Protein AF-A0A4D6FSC5-F1 (afdb_monomer_lite)

Radius of gyration: 15.41 Å; chains: 1; bounding box: 37×36×43 Å

pLDDT: mean 74.14, std 17.64, range [29.94, 91.44]

Sequence (162 aa):
MDIERTHVHSQHGINFSLAIIRLAWAERSRLLHMKYCPSAKASHAVADLAIEIFDRMQATDRACVLKVFVSLPLTRTQADSLNQQRVTIAGVIGGLAAVAGKRINTFVGIGSGLAVRWATQQSLPTYHAGDVIISVEGEVSGGIGPQHSVTSQIVPSVGEPA

Secondary structure (DSSP, 8-state):
-EEEEEEEE-TTS-EEEEEEEEE-GGGTHHHHT----SSHHHHHHHHHHHHHHHHHH-SSSPPEEEEEEEEPPPPHHHHHHHHHTT--HHHHHHHHHHHHHHHS-GGG---TT---------S-----TT-EEEEEEEEE-SSSS-SEEEEEEEE-SS----

Organism: Pseudomonas paraeruginosa (strain DSM 24068 / PA7) (NCBI:txid381754)

Structure (mmCIF, N/CA/C/O backbone):
data_AF-A0A4D6FSC5-F1
#
_entry.id   AF-A0A4D6FSC5-F1
#
loop_
_atom_site.group_PDB
_atom_site.id
_atom_site.type_symbol
_atom_site.label_atom_id
_atom_site.label_alt_id
_atom_site.label_comp_id
_atom_site.label_asym_id
_atom_site.label_entity_id
_atom_site.label_seq_id
_atom_site.pdbx_PDB_ins_code
_atom_site.Cartn_x
_atom_site.Cartn_y
_atom_site.Cartn_z
_atom_site.occupancy
_atom_site.B_iso_or_equiv
_atom_site.auth_seq_id
_atom_site.auth_comp_id
_atom_site.auth_asym_id
_atom_site.auth_atom_id
_atom_site.pdbx_PDB_model_num
ATOM 1 N N . MET A 1 1 ? -18.550 1.544 7.181 1.00 79.62 1 MET A N 1
ATOM 2 C CA . MET A 1 1 ? -17.319 1.609 6.386 1.00 79.62 1 MET A CA 1
ATOM 3 C C . MET A 1 1 ? -17.512 2.710 5.385 1.00 79.62 1 MET A C 1
ATOM 5 O O . MET A 1 1 ? -18.376 2.592 4.519 1.00 79.62 1 MET A O 1
ATOM 9 N N . ASP A 1 2 ? -16.745 3.769 5.561 1.00 82.81 2 ASP A N 1
ATOM 10 C CA . ASP A 1 2 ? -16.680 4.905 4.651 1.00 82.81 2 ASP A CA 1
ATOM 11 C C . ASP A 1 2 ? -15.370 4.817 3.859 1.00 82.81 2 ASP A C 1
ATOM 13 O O . ASP A 1 2 ? -14.347 4.422 4.427 1.00 82.81 2 ASP A O 1
ATOM 17 N N . ILE A 1 3 ? -15.417 5.086 2.551 1.00 84.31 3 ILE A N 1
ATOM 18 C CA . ILE A 1 3 ? -14.255 4.961 1.662 1.00 84.31 3 ILE A CA 1
ATOM 19 C C . ILE A 1 3 ? -14.160 6.185 0.760 1.00 84.31 3 ILE A C 1
ATOM 21 O O . ILE A 1 3 ? -14.997 6.381 -0.121 1.00 84.31 3 ILE A O 1
ATOM 25 N N . GLU A 1 4 ? -13.060 6.912 0.888 1.00 83.75 4 GLU A N 1
ATOM 26 C CA . GLU A 1 4 ? -12.680 7.990 -0.017 1.00 83.75 4 GLU A CA 1
ATOM 27 C C . GLU A 1 4 ? -11.534 7.516 -0.918 1.00 83.75 4 GLU A C 1
ATOM 29 O O . GLU A 1 4 ? -10.567 6.922 -0.438 1.00 83.75 4 GLU A O 1
ATOM 34 N N . ARG A 1 5 ? -11.629 7.746 -2.234 1.00 83.50 5 ARG A N 1
ATOM 35 C CA . ARG A 1 5 ? -10.569 7.395 -3.192 1.00 83.50 5 ARG A CA 1
ATOM 36 C C . ARG A 1 5 ? -10.067 8.628 -3.923 1.00 83.50 5 ARG A C 1
ATOM 38 O O . ARG A 1 5 ? -10.859 9.356 -4.511 1.00 83.50 5 ARG A O 1
ATOM 45 N N . THR A 1 6 ? -8.750 8.782 -3.958 1.00 81.94 6 THR A N 1
ATOM 46 C CA . THR A 1 6 ? -8.064 9.891 -4.624 1.00 81.94 6 THR A CA 1
ATOM 47 C C . THR A 1 6 ? -6.830 9.377 -5.354 1.00 81.94 6 THR A C 1
ATOM 49 O O . THR A 1 6 ? -6.198 8.416 -4.926 1.00 81.94 6 THR A O 1
ATOM 52 N N . HIS A 1 7 ? -6.454 10.021 -6.456 1.00 83.69 7 HIS A N 1
ATOM 53 C CA . HIS A 1 7 ? -5.213 9.717 -7.164 1.00 83.69 7 HIS A CA 1
ATOM 54 C C . HIS A 1 7 ? -4.121 10.714 -6.789 1.00 83.69 7 HIS A C 1
ATOM 56 O O . HIS A 1 7 ? -4.328 11.929 -6.823 1.00 83.69 7 HIS A O 1
ATOM 62 N N . VAL A 1 8 ? -2.944 10.199 -6.449 1.00 78.25 8 VAL A N 1
ATOM 63 C CA . VAL A 1 8 ? -1.771 11.003 -6.107 1.00 78.25 8 VAL A CA 1
ATOM 64 C C . VAL A 1 8 ? -0.595 10.595 -6.982 1.00 78.25 8 VAL A C 1
ATOM 66 O O . VAL A 1 8 ? -0.430 9.430 -7.335 1.00 78.25 8 VAL A O 1
ATOM 69 N N . HIS A 1 9 ? 0.209 11.581 -7.358 1.00 78.19 9 HIS A N 1
ATOM 70 C CA . HIS A 1 9 ? 1.386 11.377 -8.192 1.00 78.19 9 HIS A CA 1
ATOM 71 C C . HIS A 1 9 ? 2.617 11.504 -7.306 1.00 78.19 9 HIS A C 1
ATOM 73 O O . HIS A 1 9 ? 2.728 12.460 -6.533 1.00 78.19 9 HIS A O 1
ATOM 79 N N . SER A 1 10 ? 3.534 10.545 -7.401 1.00 76.56 10 SER A N 1
ATOM 80 C CA . SER A 1 10 ? 4.829 10.665 -6.743 1.00 76.56 10 SER A CA 1
ATOM 81 C C . SER A 1 10 ? 5.727 11.639 -7.505 1.00 76.56 10 SER A C 1
ATOM 83 O O . SER A 1 10 ? 5.567 11.863 -8.706 1.00 76.56 10 SER A O 1
ATOM 85 N N . GLN A 1 11 ? 6.741 12.162 -6.818 1.00 77.62 11 GLN A N 1
ATOM 86 C CA . GLN A 1 11 ? 7.811 12.950 -7.439 1.00 77.62 11 GLN A CA 1
ATOM 87 C C . GLN A 1 11 ? 8.577 12.185 -8.538 1.00 77.62 11 GLN A C 1
ATOM 89 O O . GLN A 1 11 ? 9.201 12.801 -9.392 1.00 77.62 11 GLN A O 1
ATOM 94 N N . HIS A 1 12 ? 8.498 10.849 -8.5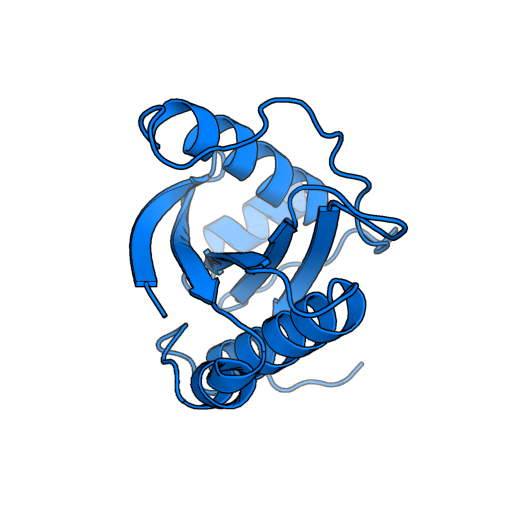39 1.00 78.31 12 HIS A N 1
ATOM 95 C CA . HIS A 1 12 ? 9.114 9.973 -9.540 1.00 78.31 12 HIS A CA 1
ATOM 96 C C . HIS A 1 12 ? 8.160 9.649 -10.706 1.00 78.31 12 HIS A C 1
ATOM 98 O O . HIS A 1 12 ? 8.403 8.719 -11.471 1.00 78.31 12 HIS A O 1
ATOM 104 N N . GLY A 1 13 ? 7.044 10.378 -10.833 1.00 82.31 13 GLY A N 1
ATOM 105 C CA . GLY A 1 13 ? 6.080 10.199 -11.920 1.00 82.31 13 GLY A CA 1
ATOM 106 C C . GLY A 1 13 ? 5.276 8.901 -11.830 1.00 82.31 13 GLY A C 1
ATOM 107 O O . GLY A 1 13 ? 4.758 8.435 -12.842 1.00 82.31 13 GLY A O 1
ATOM 108 N N . ILE A 1 14 ? 5.191 8.295 -10.641 1.00 86.44 14 ILE A N 1
ATOM 109 C CA . ILE A 1 14 ? 4.427 7.066 -10.404 1.00 86.44 14 ILE A CA 1
ATOM 110 C C . ILE A 1 14 ? 3.025 7.447 -9.936 1.00 86.44 14 ILE A C 1
ATOM 112 O O . ILE A 1 14 ? 2.862 8.254 -9.018 1.00 86.44 14 ILE A O 1
ATOM 116 N N . ASN A 1 15 ? 2.020 6.830 -10.550 1.00 87.44 15 ASN A N 1
ATOM 117 C CA . ASN A 1 15 ? 0.620 7.040 -10.207 1.00 87.44 15 ASN A CA 1
ATOM 118 C C . ASN A 1 15 ? 0.212 6.107 -9.078 1.00 87.44 15 ASN A C 1
ATOM 120 O O . ASN A 1 15 ? 0.338 4.890 -9.209 1.00 87.44 15 ASN A O 1
ATOM 124 N N . PHE A 1 16 ? -0.328 6.675 -8.009 1.00 85.31 16 PHE A N 1
ATOM 125 C CA . PHE A 1 16 ? -0.880 5.939 -6.885 1.00 85.31 16 PHE A CA 1
ATOM 126 C C . PHE A 1 16 ? -2.375 6.213 -6.750 1.00 85.31 16 PHE A C 1
ATOM 128 O O . PHE A 1 16 ? -2.844 7.343 -6.887 1.00 85.31 16 PHE A O 1
ATOM 135 N N . SER A 1 17 ? -3.123 5.162 -6.444 1.00 88.00 17 SER A N 1
ATOM 136 C CA . SER A 1 17 ? -4.464 5.256 -5.889 1.00 88.00 17 SER A CA 1
ATOM 137 C C . SER A 1 17 ? -4.350 5.254 -4.370 1.00 88.00 17 SER A C 1
ATOM 139 O O . SER A 1 17 ? -3.810 4.313 -3.792 1.00 88.00 17 SER A O 1
ATOM 141 N N . LEU A 1 18 ? -4.868 6.298 -3.735 1.00 84.12 18 LEU A N 1
ATOM 142 C CA . LEU A 1 18 ? -5.063 6.392 -2.297 1.00 84.12 18 LEU A CA 1
ATOM 143 C C . LEU A 1 18 ? -6.518 6.049 -1.978 1.00 84.12 18 LEU A C 1
ATOM 145 O O . LEU A 1 18 ? -7.425 6.699 -2.491 1.00 84.12 18 LEU A O 1
ATOM 149 N N . ALA A 1 19 ? -6.738 5.056 -1.123 1.00 86.62 19 ALA A N 1
ATOM 150 C CA . ALA A 1 19 ? -8.030 4.783 -0.508 1.00 86.62 19 ALA A CA 1
ATOM 151 C C . ALA A 1 19 ? -7.949 5.053 0.999 1.00 86.62 19 ALA A C 1
ATOM 153 O O . ALA A 1 19 ? -7.161 4.418 1.696 1.00 86.62 19 ALA A O 1
ATOM 154 N N . ILE A 1 20 ? -8.758 5.984 1.499 1.00 85.69 20 ILE A N 1
ATOM 155 C CA . ILE A 1 20 ? -8.927 6.253 2.929 1.00 85.69 20 ILE A CA 1
ATOM 156 C C . ILE A 1 20 ? -10.179 5.510 3.370 1.00 85.69 20 ILE A C 1
ATOM 158 O O . ILE A 1 20 ? -11.263 5.759 2.851 1.00 85.69 20 ILE A O 1
ATOM 162 N N . ILE A 1 21 ? -10.026 4.576 4.297 1.00 87.62 21 ILE A N 1
ATOM 163 C CA . ILE A 1 21 ? -11.066 3.653 4.732 1.00 87.62 21 ILE A CA 1
ATOM 164 C C . ILE A 1 21 ? -11.266 3.853 6.225 1.00 87.62 21 ILE A C 1
ATOM 166 O O . ILE A 1 21 ? -10.351 3.636 7.017 1.00 87.62 21 ILE A O 1
ATOM 170 N N . ARG A 1 22 ? -12.473 4.242 6.620 1.00 86.75 22 ARG A N 1
ATOM 171 C CA . ARG A 1 22 ? -12.868 4.324 8.028 1.00 86.75 22 ARG A CA 1
ATOM 172 C C . ARG A 1 22 ? -13.739 3.126 8.346 1.00 86.75 22 ARG A C 1
ATOM 174 O O . ARG A 1 22 ? -14.805 2.968 7.741 1.00 86.75 22 ARG A O 1
ATOM 181 N N . LEU A 1 23 ? -13.296 2.285 9.271 1.00 87.44 23 LEU A N 1
ATOM 182 C CA . LEU A 1 23 ? -14.001 1.054 9.605 1.00 87.44 23 LEU A CA 1
ATOM 183 C C . LEU A 1 23 ? -13.912 0.707 11.093 1.00 87.44 23 LEU A C 1
ATOM 185 O O . LEU A 1 23 ? -12.928 1.015 11.768 1.00 87.44 23 LEU A O 1
ATOM 189 N N . ALA A 1 24 ? -14.966 0.056 11.582 1.00 85.00 24 ALA A N 1
ATOM 190 C CA . ALA A 1 24 ? -15.024 -0.557 12.908 1.00 85.00 24 ALA A CA 1
ATOM 191 C C . ALA A 1 24 ? -14.696 -2.060 12.837 1.00 85.00 24 ALA A C 1
ATOM 193 O O . ALA A 1 24 ? -14.670 -2.645 11.751 1.00 85.00 24 ALA A O 1
ATOM 194 N N . TRP A 1 25 ? -14.497 -2.710 13.990 1.00 82.50 25 TRP A N 1
ATOM 195 C CA . TRP A 1 25 ? -14.156 -4.140 14.072 1.00 82.50 25 TRP A CA 1
ATOM 196 C C . TRP A 1 25 ? -15.109 -5.054 13.296 1.00 82.50 25 TRP A C 1
ATOM 198 O O . TRP A 1 25 ? -14.664 -5.909 12.531 1.00 82.50 25 TRP A O 1
ATOM 208 N N . ALA A 1 26 ? -16.418 -4.828 13.425 1.00 84.75 26 ALA A N 1
ATOM 209 C CA . ALA A 1 26 ? -17.448 -5.615 12.742 1.00 84.75 26 ALA A CA 1
ATOM 210 C C . ALA A 1 26 ? -17.326 -5.589 11.205 1.00 84.75 26 ALA A C 1
ATOM 212 O O . ALA A 1 26 ? -17.872 -6.444 10.512 1.00 84.75 26 ALA A O 1
ATOM 213 N N . GLU A 1 27 ? -16.601 -4.613 10.661 1.00 86.38 27 GLU A N 1
ATOM 214 C CA . GLU A 1 27 ? -16.442 -4.401 9.227 1.00 86.38 27 GLU A CA 1
ATOM 215 C C . GLU A 1 27 ? -15.126 -4.955 8.675 1.00 86.38 27 GLU A C 1
ATOM 217 O O . GLU A 1 27 ? -14.885 -4.848 7.473 1.00 86.38 27 GLU A O 1
ATOM 222 N N . ARG A 1 28 ? -14.302 -5.596 9.515 1.00 86.06 28 ARG A N 1
ATOM 223 C CA . ARG A 1 28 ? -13.014 -6.200 9.138 1.00 86.06 28 ARG A CA 1
ATOM 224 C C . ARG A 1 28 ? -13.107 -7.086 7.898 1.00 86.06 28 ARG A C 1
ATOM 226 O O . ARG A 1 28 ? -12.276 -6.986 7.002 1.00 86.06 28 ARG A O 1
ATOM 233 N N . SER A 1 29 ? -14.130 -7.940 7.819 1.00 87.12 29 SER A N 1
ATOM 234 C CA . SER A 1 29 ? -14.321 -8.865 6.692 1.00 87.12 29 SER A CA 1
ATOM 235 C C . SER A 1 29 ? -14.526 -8.146 5.356 1.00 87.12 29 SER A C 1
ATOM 237 O O . SER A 1 29 ? -14.206 -8.698 4.305 1.00 87.12 29 SER A O 1
ATOM 239 N N . ARG A 1 30 ? -14.995 -6.891 5.372 1.00 86.75 30 ARG A N 1
ATOM 240 C CA . ARG A 1 30 ? -15.211 -6.096 4.157 1.00 86.75 30 ARG A CA 1
ATOM 241 C C . ARG A 1 30 ? -13.898 -5.746 3.458 1.00 86.75 30 ARG A C 1
ATOM 243 O O . ARG A 1 30 ? -13.927 -5.587 2.240 1.00 86.75 30 ARG A O 1
ATOM 250 N N . LEU A 1 31 ? -12.770 -5.699 4.179 1.00 87.31 31 LEU A N 1
ATOM 251 C CA . LEU A 1 31 ? -11.442 -5.477 3.593 1.00 87.31 31 LEU A CA 1
ATOM 252 C C . LEU A 1 31 ? -11.082 -6.570 2.572 1.00 87.31 31 LEU A C 1
ATOM 254 O O . LEU A 1 31 ? -10.576 -6.261 1.500 1.00 87.31 31 LEU A O 1
ATOM 258 N N . LEU A 1 32 ? -11.439 -7.833 2.831 1.00 87.06 32 LEU A N 1
ATOM 259 C CA . LEU A 1 32 ? -11.151 -8.956 1.921 1.00 87.06 32 LEU A CA 1
ATOM 260 C C . LEU A 1 32 ? -11.887 -8.862 0.580 1.00 87.06 32 LEU A C 1
ATOM 262 O O . LEU A 1 32 ? -11.422 -9.380 -0.432 1.00 87.06 32 LEU A O 1
ATOM 266 N N . HIS A 1 33 ? -13.053 -8.217 0.569 1.00 85.06 33 HIS A N 1
ATOM 267 C CA . HIS A 1 33 ? -13.910 -8.128 -0.613 1.00 85.06 33 HIS A CA 1
ATOM 268 C C . HIS A 1 33 ? -13.694 -6.839 -1.416 1.00 85.06 33 HIS A C 1
ATOM 270 O O . HIS A 1 33 ? -14.336 -6.631 -2.449 1.00 85.06 33 HIS A O 1
ATOM 276 N N . MET A 1 34 ? -12.799 -5.958 -0.964 1.00 84.62 34 MET A N 1
ATOM 277 C CA . MET A 1 34 ? -12.493 -4.722 -1.668 1.00 84.62 34 MET A CA 1
ATOM 278 C C . MET A 1 34 ? -11.576 -4.969 -2.867 1.00 84.62 34 MET A C 1
ATOM 280 O O . MET A 1 34 ? -10.555 -5.648 -2.792 1.00 84.62 34 MET A O 1
ATOM 284 N N . LYS A 1 35 ? -11.920 -4.336 -3.991 1.00 85.94 35 LYS A N 1
ATOM 285 C CA . LYS A 1 35 ? -11.014 -4.208 -5.134 1.00 85.94 35 LYS A CA 1
ATOM 286 C C . LYS A 1 35 ? -10.100 -3.006 -4.900 1.00 85.94 35 LYS A C 1
ATOM 288 O O . LYS A 1 35 ? -10.554 -1.861 -4.981 1.00 85.94 35 LYS A O 1
ATOM 293 N N . TYR A 1 36 ? -8.836 -3.278 -4.584 1.00 85.00 36 TYR A N 1
ATOM 294 C CA . TYR A 1 36 ? -7.804 -2.262 -4.346 1.00 85.00 36 TYR A CA 1
ATOM 295 C C . TYR A 1 36 ? -6.988 -1.957 -5.602 1.00 85.00 36 TYR A C 1
ATOM 297 O O . TYR A 1 36 ? -6.583 -0.819 -5.819 1.00 85.00 36 TYR A O 1
ATOM 305 N N . CYS A 1 37 ? -6.761 -2.973 -6.434 1.00 81.75 37 CYS A N 1
ATOM 306 C CA . CYS A 1 37 ? -5.936 -2.900 -7.634 1.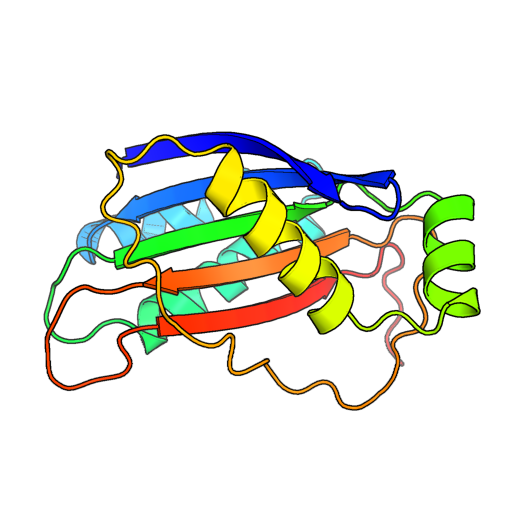00 81.75 37 CYS A CA 1
ATOM 307 C C . CYS A 1 37 ? -6.583 -3.718 -8.765 1.00 81.75 37 CYS A C 1
ATOM 309 O O . CYS A 1 37 ? -7.237 -4.721 -8.475 1.00 81.75 37 CYS A O 1
ATOM 311 N N . PRO A 1 38 ? -6.368 -3.366 -10.048 1.00 79.25 38 PRO A N 1
ATOM 312 C CA . PRO A 1 38 ? -6.714 -4.244 -11.166 1.00 79.25 38 PRO A CA 1
ATOM 313 C C . PRO A 1 38 ? -5.996 -5.603 -11.120 1.00 79.25 38 PRO A C 1
ATOM 315 O O . PRO A 1 38 ? -6.549 -6.605 -11.564 1.00 79.25 38 PRO A O 1
ATOM 318 N N . SER A 1 39 ? -4.778 -5.654 -10.567 1.00 83.25 39 SER A N 1
ATOM 319 C CA . SER A 1 39 ? -4.051 -6.908 -10.351 1.00 83.25 39 SER A CA 1
ATOM 320 C C . SER A 1 39 ? -4.639 -7.660 -9.159 1.00 83.25 39 SER A C 1
ATOM 322 O O . SER A 1 39 ? -4.585 -7.167 -8.032 1.00 83.25 39 SER A O 1
ATOM 324 N N . ALA A 1 40 ? -5.159 -8.870 -9.391 1.00 85.38 40 ALA A N 1
ATOM 325 C CA . ALA A 1 40 ? -5.703 -9.716 -8.328 1.00 85.38 40 ALA A CA 1
ATOM 326 C C . ALA A 1 40 ? -4.646 -10.017 -7.254 1.00 85.38 40 ALA A C 1
ATOM 328 O O . ALA A 1 40 ? -4.912 -9.826 -6.071 1.00 85.38 40 ALA A O 1
ATOM 329 N N . LYS A 1 41 ? -3.418 -10.380 -7.661 1.00 86.88 41 LYS A N 1
ATOM 330 C CA . LYS A 1 41 ? -2.285 -10.631 -6.751 1.00 86.88 41 LYS A CA 1
ATOM 331 C C . LYS A 1 41 ? -2.000 -9.419 -5.861 1.00 86.88 41 LYS A C 1
ATOM 333 O O . LYS A 1 41 ? -1.896 -9.563 -4.648 1.00 86.88 41 LYS A O 1
ATOM 338 N N . ALA A 1 42 ? -1.922 -8.224 -6.451 1.00 85.50 42 ALA A N 1
ATOM 339 C CA . ALA A 1 42 ? -1.692 -7.003 -5.683 1.00 85.50 42 ALA A CA 1
ATOM 340 C C . ALA A 1 42 ? -2.891 -6.653 -4.792 1.00 85.50 42 ALA A C 1
ATOM 342 O O . ALA A 1 42 ? -2.701 -6.238 -3.658 1.00 85.50 42 ALA A O 1
ATOM 343 N N . SER A 1 43 ? -4.124 -6.860 -5.263 1.00 87.44 43 SER A N 1
ATOM 344 C CA . SER A 1 43 ? -5.326 -6.602 -4.466 1.00 87.44 43 SER A CA 1
ATOM 345 C C . SER A 1 43 ? -5.424 -7.529 -3.251 1.00 87.44 43 SER A C 1
ATOM 347 O O . SER A 1 43 ? -5.795 -7.060 -2.180 1.00 87.44 43 SER A O 1
ATOM 349 N N . HIS A 1 44 ? -5.060 -8.807 -3.391 1.00 89.12 44 HIS A N 1
ATOM 350 C CA . HIS A 1 44 ? -4.976 -9.747 -2.268 1.00 89.12 44 HIS A CA 1
ATOM 351 C C . HIS A 1 44 ? -3.879 -9.342 -1.283 1.00 89.12 44 HIS A C 1
ATOM 353 O O . HIS A 1 44 ? -4.154 -9.201 -0.099 1.00 89.12 44 HIS A O 1
ATOM 359 N N . ALA A 1 45 ? -2.680 -9.033 -1.784 1.00 88.88 45 ALA A N 1
ATOM 360 C CA . ALA A 1 45 ? -1.572 -8.578 -0.949 1.00 88.88 45 ALA A CA 1
ATOM 361 C C . ALA A 1 45 ? -1.907 -7.295 -0.163 1.00 88.88 45 ALA A C 1
ATOM 363 O O . ALA A 1 45 ? -1.472 -7.131 0.972 1.00 88.88 45 ALA A O 1
ATOM 364 N N . VAL A 1 46 ? -2.692 -6.385 -0.751 1.00 90.19 46 VAL A N 1
ATOM 365 C CA . VAL A 1 46 ? -3.197 -5.187 -0.062 1.00 90.19 46 VAL A CA 1
ATOM 366 C C . VAL A 1 46 ? -4.215 -5.548 1.014 1.00 90.19 46 VAL A C 1
ATOM 368 O O . VAL A 1 46 ? -4.152 -4.980 2.100 1.00 90.19 46 VAL A O 1
ATOM 371 N N . ALA A 1 47 ? -5.142 -6.466 0.731 1.00 91.44 47 ALA A N 1
ATOM 372 C CA . ALA A 1 47 ? -6.137 -6.905 1.705 1.00 91.44 47 ALA A CA 1
ATOM 373 C C . ALA A 1 47 ? -5.471 -7.556 2.928 1.00 91.44 47 ALA A C 1
ATOM 375 O O . ALA A 1 47 ? -5.814 -7.208 4.058 1.00 91.44 47 ALA A O 1
ATOM 376 N N . ASP A 1 48 ? -4.479 -8.422 2.704 1.00 90.75 48 ASP A N 1
ATOM 377 C CA . ASP A 1 48 ? -3.710 -9.073 3.768 1.00 90.75 48 ASP A CA 1
ATOM 378 C C . ASP A 1 48 ? -2.977 -8.037 4.630 1.00 90.75 48 ASP A C 1
ATOM 380 O O . ASP A 1 48 ? -3.104 -8.049 5.854 1.00 90.75 48 ASP A O 1
ATOM 384 N N . LEU A 1 49 ? -2.296 -7.071 3.998 1.00 88.19 49 LEU A N 1
ATOM 385 C CA . LEU A 1 49 ? -1.593 -5.995 4.706 1.00 88.19 49 LEU A CA 1
ATOM 386 C C . LEU A 1 49 ? -2.552 -5.096 5.495 1.00 88.19 49 LEU A C 1
ATOM 388 O O . LEU A 1 49 ? -2.255 -4.674 6.611 1.00 88.19 49 LEU A O 1
ATOM 392 N N . ALA A 1 50 ? -3.710 -4.782 4.911 1.00 89.38 50 ALA A N 1
ATOM 393 C CA . ALA A 1 50 ? -4.724 -3.955 5.548 1.00 89.38 50 ALA A CA 1
ATOM 394 C C . ALA A 1 50 ? -5.305 -4.635 6.785 1.00 89.38 50 ALA A C 1
ATOM 396 O O . ALA A 1 50 ? -5.510 -3.971 7.798 1.00 89.38 50 ALA A O 1
ATOM 397 N N . ILE A 1 51 ? -5.519 -5.947 6.720 1.00 90.25 51 ILE A N 1
ATOM 398 C CA . ILE A 1 51 ? -5.967 -6.749 7.855 1.00 90.25 51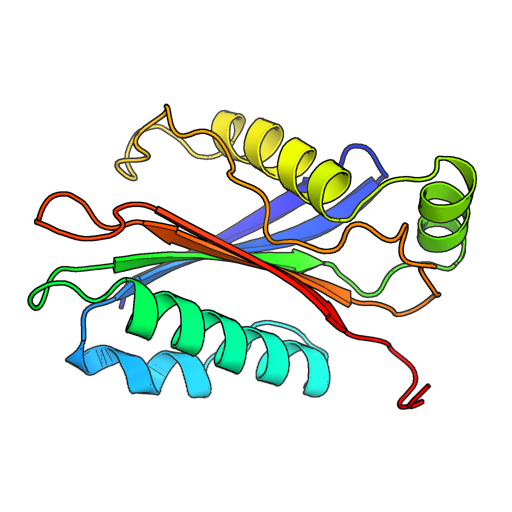 ILE A CA 1
ATOM 399 C C . ILE A 1 51 ? -4.880 -6.845 8.916 1.00 90.25 51 ILE A C 1
ATOM 401 O O . ILE A 1 51 ? -5.177 -6.623 10.083 1.00 90.25 51 ILE A O 1
ATOM 405 N N . GLU A 1 52 ? -3.633 -7.116 8.529 1.00 88.38 52 GLU A N 1
ATOM 406 C CA . GLU 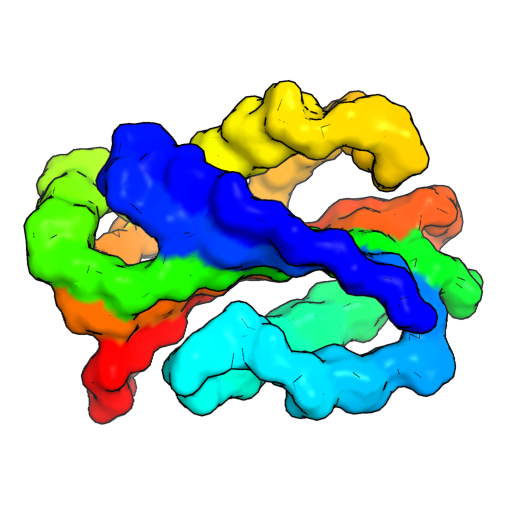A 1 52 ? -2.511 -7.191 9.468 1.00 88.38 52 GLU A CA 1
ATOM 407 C C . GLU A 1 52 ? -2.365 -5.887 10.261 1.00 88.38 52 GLU A C 1
ATOM 409 O O . GLU A 1 52 ? -2.262 -5.904 11.490 1.00 88.38 52 GLU A O 1
ATOM 414 N N . ILE A 1 53 ? -2.396 -4.743 9.570 1.00 85.75 53 ILE A N 1
ATOM 415 C CA . ILE A 1 53 ? -2.322 -3.435 10.224 1.00 85.75 53 ILE A CA 1
ATOM 416 C C . ILE A 1 53 ? -3.558 -3.190 11.076 1.00 85.75 53 ILE A C 1
ATOM 418 O O . ILE A 1 53 ? -3.418 -2.762 12.217 1.00 85.75 53 ILE A O 1
ATOM 422 N N . PHE A 1 54 ? -4.753 -3.464 10.561 1.00 86.06 54 PHE A N 1
ATOM 423 C CA . PHE A 1 54 ? -5.984 -3.274 11.319 1.00 86.06 54 PHE A CA 1
ATOM 424 C C . PHE A 1 54 ? -5.994 -4.095 12.614 1.00 86.06 54 PHE A C 1
ATOM 426 O O . PHE A 1 54 ? -6.282 -3.549 13.676 1.00 86.06 54 PHE A O 1
ATOM 433 N N . ASP A 1 55 ? -5.601 -5.368 12.543 1.00 85.25 55 ASP A N 1
ATOM 434 C CA . ASP A 1 55 ? -5.518 -6.276 13.687 1.00 85.25 55 ASP A CA 1
ATOM 435 C C . ASP A 1 55 ? -4.443 -5.818 14.687 1.00 85.25 55 ASP A C 1
ATOM 437 O O . ASP A 1 55 ? -4.681 -5.828 15.894 1.00 85.25 55 ASP A O 1
ATOM 441 N N . ARG A 1 56 ? -3.285 -5.335 14.209 1.00 81.06 56 ARG A N 1
ATOM 442 C CA . ARG A 1 56 ? -2.221 -4.760 15.060 1.00 81.06 56 ARG A CA 1
ATOM 443 C C . ARG A 1 56 ? -2.661 -3.476 15.768 1.00 81.06 56 ARG A C 1
ATOM 445 O O . ARG A 1 56 ? -2.221 -3.207 16.884 1.00 81.06 56 ARG A O 1
ATOM 452 N N . MET A 1 57 ? -3.481 -2.670 15.103 1.00 76.88 57 MET A N 1
ATOM 453 C CA . MET A 1 57 ? -3.940 -1.361 15.573 1.00 76.88 57 MET A CA 1
ATOM 454 C C . MET A 1 57 ? -5.151 -1.440 16.511 1.00 76.88 57 MET A C 1
ATOM 456 O O . MET A 1 57 ? -5.508 -0.440 17.135 1.00 76.88 57 MET A O 1
ATOM 460 N N . GLN A 1 58 ? -5.800 -2.600 16.619 1.00 68.62 58 GLN A N 1
ATOM 461 C CA . GLN A 1 58 ? -7.077 -2.747 17.310 1.00 68.62 58 GLN A CA 1
ATOM 462 C C . GLN A 1 58 ? -6.908 -2.781 18.838 1.00 68.62 58 GLN A C 1
ATOM 464 O O . GLN A 1 58 ? -6.886 -3.827 19.482 1.00 68.62 58 GLN A O 1
ATOM 469 N N . ALA A 1 59 ? -6.812 -1.590 19.428 1.00 57.47 59 ALA A N 1
ATOM 470 C CA . ALA A 1 59 ? -7.008 -1.368 20.851 1.00 57.47 59 ALA A CA 1
ATOM 471 C C . ALA A 1 59 ? -8.463 -0.931 21.098 1.00 57.47 59 ALA A C 1
ATOM 473 O O . ALA A 1 59 ? -8.837 0.219 20.864 1.00 57.47 59 ALA A O 1
ATOM 474 N N . THR A 1 60 ? -9.276 -1.851 21.623 1.00 59.62 60 THR A N 1
ATOM 475 C CA . THR A 1 60 ? -10.525 -1.517 22.332 1.00 59.62 60 THR A CA 1
ATOM 476 C C . THR A 1 60 ? -11.648 -0.916 21.460 1.00 59.62 60 THR A C 1
ATOM 478 O O . THR A 1 60 ? -12.150 0.163 21.764 1.00 59.62 60 THR A O 1
ATOM 481 N N . ASP A 1 61 ? -12.067 -1.617 20.399 1.00 66.06 61 ASP A N 1
ATOM 482 C CA . ASP A 1 61 ? -13.316 -1.377 19.631 1.00 66.06 61 ASP A CA 1
ATOM 483 C C . ASP A 1 61 ? -13.464 0.036 19.023 1.00 66.06 61 ASP A C 1
ATOM 485 O O . ASP A 1 61 ? -14.560 0.544 18.780 1.00 66.06 61 ASP A O 1
ATOM 489 N N . ARG A 1 62 ? -12.336 0.710 18.772 1.00 74.50 62 ARG A N 1
ATOM 490 C CA . ARG A 1 62 ? -12.313 2.052 18.178 1.00 74.50 62 ARG A CA 1
ATOM 491 C C . ARG A 1 62 ? -12.349 1.988 16.658 1.00 74.50 62 ARG A C 1
ATOM 493 O O . ARG A 1 62 ? -11.819 1.067 16.039 1.00 74.50 62 ARG A O 1
ATOM 500 N N . ALA A 1 63 ? -12.922 3.025 16.048 1.00 79.25 63 ALA A N 1
ATOM 501 C CA . ALA A 1 63 ? -12.838 3.209 14.606 1.00 79.25 63 ALA A CA 1
ATOM 502 C C . ALA A 1 63 ? -11.372 3.414 14.193 1.00 79.25 63 ALA A C 1
ATOM 504 O O . ALA A 1 63 ? -10.698 4.319 14.693 1.00 79.25 63 ALA A O 1
ATOM 505 N N . CYS A 1 64 ? -10.898 2.582 13.268 1.00 82.62 64 CYS A N 1
ATOM 506 C CA . CYS A 1 64 ? -9.579 2.709 12.667 1.00 82.62 64 CYS A CA 1
ATOM 507 C C . CYS A 1 64 ? -9.706 3.396 11.308 1.00 82.62 64 CYS A C 1
ATOM 509 O O . CYS A 1 64 ? -10.652 3.153 10.549 1.00 82.62 64 CYS A O 1
ATOM 511 N N . VAL A 1 65 ? -8.744 4.261 11.007 1.00 85.31 65 VAL A N 1
ATOM 512 C CA . VAL A 1 65 ? -8.581 4.860 9.688 1.00 85.31 65 VAL A CA 1
ATOM 513 C C . VAL A 1 65 ? -7.422 4.154 9.001 1.00 85.31 65 VAL A C 1
ATOM 515 O O . VAL A 1 65 ? -6.280 4.278 9.434 1.00 85.31 65 VAL A O 1
ATOM 518 N N . LEU A 1 66 ? -7.712 3.423 7.929 1.00 86.44 66 LEU A N 1
ATOM 519 C CA . LEU A 1 66 ? -6.707 2.820 7.063 1.00 86.44 66 LEU A CA 1
ATOM 520 C C . LEU A 1 66 ? -6.513 3.692 5.823 1.00 86.44 66 LEU A C 1
ATOM 522 O O . LEU A 1 66 ? -7.464 3.968 5.097 1.00 86.44 66 LEU A O 1
ATOM 526 N N . LYS A 1 67 ? -5.282 4.103 5.545 1.00 85.88 67 LYS A N 1
ATOM 527 C CA . LYS A 1 67 ? -4.878 4.768 4.305 1.00 85.88 67 LYS A CA 1
ATOM 528 C C . LYS A 1 67 ? -4.094 3.758 3.481 1.00 85.88 67 LYS A C 1
ATOM 530 O O . LYS A 1 67 ? -3.049 3.274 3.900 1.00 85.88 67 LYS A O 1
ATOM 535 N N . VAL A 1 68 ? -4.619 3.417 2.317 1.00 87.62 68 VAL A N 1
ATOM 536 C CA . VAL A 1 68 ? -4.075 2.392 1.430 1.00 87.62 68 VAL A CA 1
ATOM 537 C C . VAL A 1 68 ? -3.568 3.071 0.166 1.00 87.62 68 VAL A C 1
ATOM 539 O O . VAL A 1 68 ? -4.357 3.615 -0.603 1.00 87.62 68 VAL A O 1
ATOM 542 N N . PHE A 1 69 ? -2.261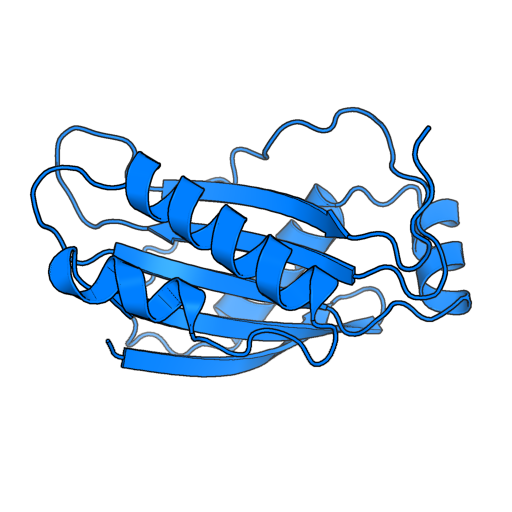 3.026 -0.060 1.00 86.19 69 PHE A N 1
ATOM 543 C CA . PHE A 1 69 ? -1.604 3.489 -1.274 1.00 86.19 69 PHE A CA 1
ATOM 544 C C . PHE A 1 69 ? -1.254 2.290 -2.148 1.00 86.19 69 PHE A C 1
ATOM 546 O O . PHE A 1 69 ? -0.561 1.372 -1.714 1.00 86.19 69 PHE A O 1
ATOM 553 N N . VAL A 1 70 ? -1.699 2.317 -3.400 1.00 90.00 70 VAL A N 1
ATOM 554 C CA . VAL A 1 70 ? -1.395 1.280 -4.391 1.00 90.00 70 VAL A CA 1
ATOM 555 C C . VAL A 1 70 ? -0.940 1.952 -5.671 1.00 90.00 70 VAL A C 1
ATOM 557 O O . VAL A 1 70 ? -1.676 2.773 -6.222 1.00 90.00 70 VAL A O 1
ATOM 560 N N . SER A 1 71 ? 0.258 1.630 -6.151 1.00 89.38 71 SER A N 1
ATOM 561 C CA . SER A 1 71 ? 0.722 2.140 -7.439 1.00 89.38 71 SER A CA 1
ATOM 562 C C . SER A 1 71 ? 0.010 1.446 -8.601 1.00 89.38 71 SER A C 1
ATOM 564 O O . SER A 1 71 ? -0.442 0.304 -8.500 1.00 89.38 71 SER A O 1
ATOM 566 N N . LEU A 1 72 ? -0.036 2.108 -9.752 1.00 89.75 72 LEU A N 1
ATOM 567 C CA . LEU A 1 72 ? -0.141 1.373 -11.009 1.00 89.75 72 LEU A CA 1
ATOM 568 C C . LEU A 1 72 ? 1.116 0.502 -11.206 1.00 89.75 72 LEU A C 1
ATOM 570 O O . LEU A 1 72 ? 2.159 0.812 -10.616 1.00 89.75 72 LEU A O 1
ATOM 574 N N . PRO A 1 73 ? 1.037 -0.568 -12.020 1.00 89.62 73 PRO A N 1
ATOM 575 C CA . PRO A 1 73 ? 2.213 -1.346 -12.392 1.00 89.62 73 PRO A CA 1
ATOM 576 C C . PRO A 1 73 ? 3.307 -0.426 -12.937 1.00 89.62 73 PRO A C 1
ATOM 578 O O . PRO A 1 73 ? 3.039 0.390 -13.824 1.00 89.62 73 PRO A O 1
ATOM 581 N N . LEU A 1 74 ? 4.519 -0.535 -12.392 1.00 89.19 74 LEU A N 1
ATOM 582 C CA . LEU A 1 74 ? 5.629 0.329 -12.782 1.00 89.19 74 LEU A CA 1
ATOM 583 C C . LEU A 1 74 ? 5.964 0.142 -14.262 1.00 89.19 74 LEU A C 1
ATOM 585 O O . LEU A 1 74 ? 6.052 -0.979 -14.767 1.00 89.19 74 LEU A O 1
ATOM 589 N N . THR A 1 75 ? 6.212 1.235 -14.973 1.00 90.44 75 THR A N 1
ATOM 590 C CA . THR A 1 75 ? 6.826 1.142 -16.298 1.00 90.44 75 THR A CA 1
ATOM 591 C C . THR A 1 75 ? 8.296 0.754 -16.156 1.00 90.44 75 THR A C 1
ATOM 593 O O . THR A 1 75 ? 8.931 1.005 -15.130 1.00 90.44 75 THR A O 1
ATOM 596 N N . ARG A 1 76 ? 8.883 0.194 -17.219 1.00 89.38 76 ARG A N 1
ATOM 597 C CA . ARG A 1 76 ? 10.326 -0.087 -17.259 1.00 89.38 76 ARG A CA 1
ATOM 598 C C . ARG A 1 76 ? 11.160 1.162 -16.959 1.00 89.38 76 ARG A C 1
ATOM 600 O O . ARG A 1 76 ? 12.076 1.105 -16.154 1.00 89.38 76 ARG A O 1
ATOM 607 N N . THR A 1 77 ? 10.774 2.305 -17.525 1.00 89.62 77 THR A N 1
ATOM 608 C CA . THR A 1 77 ? 11.447 3.590 -17.287 1.00 89.62 77 THR A CA 1
ATOM 609 C C . THR A 1 77 ? 11.344 4.064 -15.836 1.00 89.62 77 THR A C 1
ATOM 611 O O . THR A 1 77 ? 12.318 4.591 -15.307 1.00 89.62 77 THR A O 1
ATOM 614 N N . GLN A 1 78 ? 10.198 3.863 -15.175 1.00 89.81 78 GLN A N 1
ATOM 615 C CA . GLN A 1 78 ? 10.029 4.178 -13.752 1.00 89.81 78 GLN A CA 1
ATOM 616 C C . GLN A 1 78 ? 10.897 3.267 -12.880 1.00 89.81 78 GLN A C 1
ATOM 618 O O . GLN A 1 78 ? 11.603 3.763 -12.006 1.00 89.81 78 GLN A O 1
ATOM 623 N N . ALA A 1 79 ? 10.885 1.957 -13.138 1.00 87.81 79 ALA A N 1
ATOM 624 C CA . ALA A 1 79 ? 11.688 0.985 -12.401 1.00 87.81 79 ALA A CA 1
ATOM 625 C C . ALA A 1 79 ? 13.195 1.271 -12.532 1.00 87.81 79 ALA A C 1
ATOM 627 O O . ALA A 1 79 ? 13.896 1.383 -11.526 1.00 87.81 79 ALA A O 1
ATOM 628 N N . ASP A 1 80 ? 13.675 1.496 -13.758 1.00 88.56 80 ASP A N 1
ATOM 629 C CA . ASP A 1 80 ? 15.074 1.839 -14.029 1.00 88.56 80 ASP A CA 1
ATOM 630 C C . ASP A 1 80 ? 15.476 3.146 -13.331 1.00 88.56 80 ASP A C 1
ATOM 632 O O . ASP A 1 80 ? 16.551 3.229 -12.738 1.00 88.56 80 ASP A O 1
ATOM 636 N N . SER A 1 81 ? 14.597 4.155 -13.335 1.00 88.44 81 SER A N 1
ATOM 637 C CA . SER A 1 81 ? 14.845 5.427 -12.651 1.00 88.44 81 SER A CA 1
ATOM 638 C C . SER A 1 81 ? 14.955 5.261 -11.131 1.00 88.44 81 SER A C 1
ATOM 640 O O . SER A 1 81 ? 15.903 5.780 -10.536 1.00 88.44 81 SER A O 1
ATOM 642 N N . LEU A 1 82 ? 14.047 4.501 -10.503 1.00 86.62 82 LEU A N 1
ATOM 643 C CA . LEU A 1 82 ? 14.102 4.211 -9.064 1.00 86.62 82 LEU A CA 1
ATOM 644 C C . LEU A 1 82 ? 15.387 3.461 -8.685 1.00 86.62 82 LEU A C 1
ATOM 646 O O . LEU A 1 82 ? 16.013 3.789 -7.674 1.00 86.62 82 LEU A O 1
ATOM 650 N N . ASN A 1 83 ? 15.806 2.502 -9.515 1.00 86.44 83 ASN A N 1
ATOM 651 C CA . ASN A 1 83 ? 17.044 1.744 -9.327 1.00 86.44 83 ASN A CA 1
ATOM 652 C C . ASN A 1 83 ? 18.288 2.638 -9.450 1.00 86.44 83 ASN A C 1
ATOM 654 O O . ASN A 1 83 ? 19.151 2.623 -8.571 1.00 86.44 83 ASN A O 1
ATOM 658 N N . GLN A 1 84 ? 18.372 3.456 -10.506 1.00 86.44 84 GLN A N 1
ATOM 659 C CA . GLN A 1 84 ? 19.493 4.380 -10.737 1.00 86.44 84 GLN A CA 1
ATOM 660 C C . GLN A 1 84 ? 19.645 5.391 -9.599 1.00 86.44 84 GLN A C 1
ATOM 662 O O . GLN A 1 84 ? 20.757 5.673 -9.155 1.00 86.44 84 GLN A O 1
ATOM 667 N N . GLN A 1 85 ? 18.522 5.910 -9.104 1.00 84.06 85 GLN A N 1
ATOM 668 C CA . GLN A 1 85 ? 18.485 6.873 -8.006 1.00 84.06 85 GLN A CA 1
ATOM 669 C C . GLN A 1 85 ? 18.590 6.213 -6.621 1.00 84.06 85 GLN A C 1
ATOM 671 O O . GLN A 1 85 ? 18.598 6.924 -5.617 1.00 84.06 85 GLN A O 1
ATOM 676 N N . ARG A 1 86 ? 18.679 4.873 -6.549 1.00 80.81 86 ARG A N 1
ATOM 677 C CA . ARG A 1 86 ? 18.719 4.091 -5.300 1.00 80.81 86 ARG A CA 1
ATOM 678 C C . ARG A 1 86 ? 17.588 4.479 -4.341 1.00 80.81 86 ARG A C 1
ATOM 680 O O . ARG A 1 86 ? 17.791 4.654 -3.140 1.00 80.81 86 ARG A O 1
ATOM 687 N N . VAL A 1 87 ? 16.387 4.650 -4.885 1.00 79.81 87 VAL A N 1
ATOM 688 C CA . VAL A 1 87 ? 15.224 5.101 -4.120 1.00 79.81 87 VAL A CA 1
ATOM 689 C C . VAL A 1 87 ? 14.656 3.929 -3.331 1.00 79.81 87 VAL A C 1
ATOM 691 O O . VAL A 1 87 ? 14.276 2.905 -3.890 1.00 79.81 87 VAL A O 1
ATOM 694 N N . THR A 1 88 ? 14.553 4.065 -2.015 1.00 80.12 88 THR A N 1
ATOM 695 C CA . THR A 1 88 ? 13.897 3.056 -1.172 1.00 80.12 88 THR A CA 1
ATOM 696 C C . THR A 1 88 ? 12.375 3.189 -1.238 1.00 80.12 88 THR A C 1
ATOM 698 O O . THR A 1 88 ? 11.848 4.269 -1.513 1.00 80.12 88 THR A O 1
ATOM 701 N N . ILE A 1 89 ? 11.649 2.116 -0.903 1.00 74.81 89 ILE A N 1
ATOM 702 C CA . ILE A 1 89 ? 10.179 2.155 -0.780 1.00 74.81 89 ILE A CA 1
ATOM 703 C C . ILE A 1 89 ? 9.774 3.249 0.216 1.00 74.81 89 ILE A C 1
ATOM 705 O O . ILE A 1 89 ? 8.864 4.029 -0.050 1.00 74.81 89 ILE A O 1
ATOM 709 N N . ALA A 1 90 ? 10.513 3.371 1.324 1.00 68.75 90 ALA A N 1
ATOM 710 C CA . ALA A 1 90 ? 10.328 4.434 2.307 1.00 68.75 90 ALA A CA 1
ATOM 711 C C . ALA A 1 90 ? 10.462 5.840 1.696 1.00 68.75 90 ALA A C 1
ATOM 713 O O . ALA A 1 90 ? 9.673 6.723 2.030 1.00 68.75 90 ALA A O 1
ATOM 714 N N . GLY A 1 91 ? 11.409 6.043 0.773 1.00 68.88 91 GLY A N 1
ATOM 715 C CA . GLY A 1 91 ? 11.567 7.297 0.035 1.00 68.88 91 GLY A CA 1
ATOM 716 C C . GLY A 1 91 ? 10.374 7.608 -0.872 1.00 68.88 91 GLY A C 1
ATOM 717 O O . GLY A 1 91 ? 9.871 8.733 -0.855 1.00 68.88 91 GLY A O 1
ATOM 718 N N . VAL A 1 92 ? 9.864 6.609 -1.605 1.00 74.31 92 VAL A N 1
ATOM 719 C CA . VAL A 1 92 ? 8.667 6.778 -2.450 1.00 74.31 92 VAL A CA 1
ATOM 720 C C . VAL A 1 92 ? 7.447 7.136 -1.599 1.00 74.31 92 VAL A C 1
ATOM 722 O O . VAL A 1 92 ? 6.779 8.133 -1.874 1.00 74.31 92 VAL A O 1
ATOM 725 N N . ILE A 1 93 ? 7.176 6.362 -0.543 1.00 71.81 93 ILE A N 1
ATOM 726 C CA . ILE A 1 93 ? 6.006 6.553 0.327 1.00 71.81 93 ILE A CA 1
ATOM 727 C C . ILE A 1 93 ? 6.101 7.856 1.131 1.00 71.81 93 ILE A C 1
ATOM 729 O O . ILE A 1 93 ? 5.114 8.585 1.233 1.00 71.81 93 ILE A O 1
ATOM 733 N N . GLY A 1 94 ? 7.286 8.212 1.635 1.00 65.06 94 GLY A N 1
ATOM 734 C CA . GLY A 1 94 ? 7.509 9.482 2.330 1.00 65.06 94 GLY A CA 1
ATOM 735 C C . GLY A 1 94 ? 7.180 10.697 1.454 1.00 65.06 94 GLY A C 1
ATOM 736 O O . GLY A 1 94 ? 6.542 11.642 1.921 1.00 65.06 94 GLY A O 1
ATOM 737 N N . GLY A 1 95 ? 7.525 10.644 0.162 1.00 64.69 95 GLY A N 1
ATOM 738 C CA . GLY A 1 95 ? 7.141 11.673 -0.807 1.00 64.69 95 GLY A CA 1
ATOM 739 C C . GLY A 1 95 ? 5.627 11.754 -1.040 1.00 64.69 95 GLY A C 1
ATOM 740 O O . GLY A 1 95 ? 5.082 12.849 -1.186 1.00 64.69 95 GLY A O 1
ATOM 741 N N . LEU A 1 96 ? 4.920 10.618 -1.022 1.00 65.06 96 LEU A N 1
ATOM 742 C CA . LEU A 1 96 ? 3.461 10.589 -1.178 1.00 65.06 96 LEU A CA 1
ATOM 743 C C . LEU A 1 96 ? 2.735 11.222 0.004 1.00 65.06 96 LEU A C 1
ATOM 745 O O . LEU A 1 96 ? 1.793 11.978 -0.218 1.00 65.06 96 LEU A O 1
ATOM 749 N N . ALA A 1 97 ? 3.177 10.964 1.237 1.00 59.31 97 ALA A N 1
ATOM 750 C CA . ALA A 1 97 ? 2.578 11.560 2.431 1.00 59.31 97 ALA A CA 1
ATOM 751 C C . ALA A 1 97 ? 2.643 13.100 2.391 1.00 59.31 97 ALA A C 1
ATOM 753 O O . ALA A 1 97 ? 1.660 13.773 2.705 1.00 59.31 97 ALA A O 1
ATOM 754 N N . ALA A 1 98 ? 3.755 13.663 1.904 1.00 59.69 98 ALA A N 1
ATOM 755 C CA . ALA A 1 98 ? 3.910 15.107 1.720 1.00 59.69 98 ALA A CA 1
ATOM 756 C C . ALA A 1 98 ? 2.961 15.691 0.651 1.00 59.69 98 ALA A C 1
ATOM 758 O O . ALA A 1 98 ? 2.472 16.813 0.801 1.00 59.69 98 ALA A O 1
ATOM 759 N N . VAL A 1 99 ? 2.678 14.944 -0.423 1.00 57.97 99 VAL A N 1
ATOM 760 C CA . VAL A 1 99 ? 1.748 15.362 -1.490 1.00 57.97 99 VAL A CA 1
ATOM 761 C C . VAL A 1 99 ? 0.289 15.193 -1.056 1.00 57.97 99 VAL A C 1
ATOM 763 O O . VAL A 1 99 ? -0.528 16.090 -1.270 1.00 57.97 99 VAL A O 1
ATOM 766 N N . ALA A 1 100 ? -0.040 14.072 -0.415 1.00 57.59 100 ALA A N 1
ATOM 767 C CA . ALA A 1 100 ? -1.378 13.763 0.078 1.00 57.59 100 ALA A CA 1
ATOM 768 C C . ALA A 1 100 ? -1.806 14.738 1.185 1.00 57.59 100 ALA A C 1
ATOM 770 O O . ALA A 1 100 ? -2.911 15.276 1.122 1.00 57.59 100 ALA A O 1
ATOM 771 N N . GLY A 1 101 ? -0.904 15.070 2.117 1.00 53.69 101 GLY A N 1
ATOM 772 C CA . GLY A 1 101 ? -1.156 16.057 3.172 1.00 53.69 101 GLY A CA 1
ATOM 773 C C . GLY A 1 101 ? -1.454 17.471 2.655 1.00 53.69 101 GLY A C 1
ATOM 774 O O . GLY A 1 101 ? -2.097 18.247 3.349 1.00 53.69 101 GLY A O 1
ATOM 775 N N . LYS A 1 102 ? -1.042 17.805 1.423 1.00 50.59 102 LYS A N 1
ATOM 776 C CA . LYS A 1 102 ? -1.387 19.078 0.762 1.00 50.59 102 LYS A CA 1
ATOM 777 C C . LYS A 1 102 ? -2.699 19.032 -0.028 1.00 50.59 102 LYS A C 1
ATOM 779 O O . LYS A 1 102 ? -3.257 20.084 -0.324 1.00 50.59 102 LYS A O 1
ATOM 784 N N . ARG A 1 103 ? -3.152 17.845 -0.444 1.00 45.78 103 ARG A N 1
ATOM 785 C CA . ARG A 1 103 ? -4.309 17.657 -1.339 1.00 45.78 103 ARG A CA 1
ATOM 786 C C . ARG A 1 103 ? -5.593 17.282 -0.603 1.00 45.78 103 ARG A C 1
ATOM 788 O O . ARG A 1 103 ? -6.669 17.565 -1.118 1.00 45.78 103 ARG A O 1
ATOM 795 N N . ILE A 1 104 ? -5.489 16.655 0.564 1.00 46.72 104 ILE A N 1
ATOM 796 C CA . ILE A 1 104 ? -6.645 16.213 1.347 1.00 46.72 104 ILE A CA 1
ATOM 797 C C . ILE A 1 104 ? -7.013 17.346 2.305 1.00 46.72 104 ILE A C 1
ATOM 799 O O . ILE A 1 104 ? -6.281 17.648 3.243 1.00 46.72 104 ILE A O 1
ATOM 803 N N . ASN A 1 105 ? -8.127 18.016 2.014 1.00 35.66 105 ASN A N 1
ATOM 804 C CA . ASN A 1 105 ? -8.642 19.128 2.802 1.00 35.66 105 ASN A CA 1
ATOM 805 C C . ASN A 1 105 ? -8.954 18.678 4.248 1.00 35.66 105 ASN A C 1
ATOM 807 O O . ASN A 1 105 ? -9.464 17.584 4.483 1.00 35.66 105 ASN A O 1
ATOM 811 N N . THR A 1 106 ? -8.655 19.565 5.192 1.00 37.34 106 THR A N 1
ATOM 812 C CA . THR A 1 106 ? -8.627 19.536 6.670 1.00 37.34 106 THR A CA 1
ATOM 813 C C . THR A 1 106 ? -9.756 18.819 7.449 1.00 37.34 106 THR A C 1
ATOM 815 O O . THR A 1 106 ? -9.720 18.798 8.675 1.00 37.34 106 THR A O 1
ATOM 818 N N . PHE A 1 107 ? -10.752 18.182 6.829 1.00 29.94 107 PHE A N 1
ATOM 819 C CA . PHE A 1 107 ? -11.934 17.668 7.547 1.00 29.94 107 PHE A CA 1
ATOM 820 C C . PHE A 1 107 ? -11.866 16.190 7.973 1.00 29.94 107 PHE A C 1
ATOM 822 O O . PHE A 1 107 ? -12.718 15.705 8.712 1.00 29.94 107 PHE A O 1
ATOM 829 N N . VAL A 1 108 ? -10.825 15.468 7.559 1.00 36.59 108 VAL A N 1
ATOM 830 C CA . VAL A 1 108 ? -10.651 14.034 7.840 1.00 36.59 108 VAL A CA 1
ATOM 831 C C . VAL A 1 108 ? -9.775 13.782 9.073 1.00 36.59 108 VAL A C 1
ATOM 833 O O . VAL A 1 108 ? -9.263 12.686 9.220 1.00 36.59 108 VAL A O 1
ATOM 836 N N . GLY A 1 109 ? -9.644 14.724 10.017 1.00 31.89 109 GLY A N 1
ATOM 837 C CA . GLY A 1 109 ? -9.013 14.441 11.318 1.00 31.89 109 GLY A CA 1
ATOM 838 C C . GLY A 1 109 ? -7.631 13.794 11.191 1.00 31.89 109 GLY A C 1
ATOM 839 O O . GLY A 1 109 ? -7.302 12.889 11.949 1.00 31.89 109 GLY A O 1
ATOM 840 N N . ILE A 1 110 ? -6.866 14.210 10.179 1.00 38.81 110 ILE A N 1
ATOM 841 C CA . ILE A 1 110 ? -5.479 13.804 10.026 1.00 38.81 110 ILE A CA 1
ATOM 842 C C . ILE A 1 110 ? -4.755 14.517 11.157 1.00 38.81 110 ILE A C 1
ATOM 844 O O . ILE A 1 110 ? -4.589 15.738 11.108 1.00 38.81 110 ILE A O 1
ATOM 848 N N . GLY A 1 111 ? -4.367 13.769 12.187 1.00 36.47 111 GLY A N 1
ATOM 849 C CA . GLY A 1 111 ? -3.344 14.213 13.115 1.00 36.47 111 GLY A CA 1
ATOM 850 C C . GLY A 1 111 ? -2.079 14.481 12.311 1.00 36.47 111 GLY A C 1
ATOM 851 O O . GLY A 1 111 ? -1.253 13.601 12.087 1.00 36.47 111 GLY A O 1
ATOM 852 N N . SER A 1 112 ? -1.946 15.706 11.818 1.00 39.41 112 SER A N 1
ATOM 853 C CA . SER A 1 112 ? -0.717 16.245 11.270 1.00 39.41 112 SER A CA 1
ATOM 854 C C . SER A 1 112 ? 0.335 16.188 12.374 1.00 39.41 112 SER A C 1
ATOM 856 O O . SER A 1 112 ? 0.299 17.005 13.292 1.00 39.41 112 SER A O 1
ATOM 858 N N . GLY A 1 113 ? 1.245 15.213 12.324 1.00 33.72 113 GLY A N 1
ATOM 859 C CA . GLY A 1 113 ? 2.376 15.213 13.252 1.00 33.72 113 GLY A CA 1
ATOM 860 C C . GLY A 1 113 ? 3.239 13.961 13.371 1.00 33.72 113 GLY A C 1
ATOM 861 O O . GLY A 1 113 ? 4.315 14.068 13.952 1.00 33.72 113 GLY A O 1
ATOM 862 N N . LEU A 1 114 ? 2.853 12.787 12.866 1.00 32.75 114 LEU A N 1
ATOM 863 C CA . LEU A 1 114 ? 3.549 11.562 13.273 1.00 32.75 114 LEU A CA 1
ATOM 864 C C . LEU A 1 114 ? 4.568 11.055 12.252 1.00 32.75 114 LEU A C 1
ATOM 866 O O . LEU A 1 114 ? 4.254 10.627 11.145 1.00 32.75 114 LEU A O 1
ATOM 870 N N . ALA A 1 115 ? 5.821 11.130 12.701 1.00 37.22 115 ALA A N 1
ATOM 871 C CA . ALA A 1 115 ? 6.993 10.463 12.176 1.00 37.22 115 ALA A CA 1
ATOM 872 C C . ALA A 1 115 ? 6.655 9.084 11.600 1.00 37.22 115 ALA A C 1
ATOM 874 O O . ALA A 1 115 ? 6.245 8.173 12.320 1.00 37.22 115 ALA A O 1
ATOM 875 N N . VAL A 1 116 ? 6.898 8.930 10.301 1.00 42.12 116 VAL A N 1
ATOM 876 C CA . VAL A 1 116 ? 6.871 7.636 9.628 1.00 42.12 116 VAL A CA 1
ATOM 877 C C . VAL A 1 116 ? 8.020 6.807 10.211 1.00 42.12 116 VAL A C 1
ATOM 879 O O . VAL A 1 116 ? 9.159 6.895 9.759 1.00 42.12 116 VAL A O 1
ATOM 882 N N . ARG A 1 117 ? 7.766 6.033 11.273 1.00 38.31 117 ARG A N 1
ATOM 883 C CA . ARG A 1 117 ? 8.700 4.989 11.714 1.00 38.31 117 ARG A CA 1
ATOM 884 C C . ARG A 1 117 ? 8.608 3.866 10.691 1.00 38.31 117 ARG A C 1
ATOM 886 O O . ARG A 1 117 ? 7.724 3.019 10.747 1.00 38.31 117 ARG A O 1
ATOM 893 N N . TRP A 1 118 ? 9.482 3.969 9.697 1.00 44.56 118 TRP A N 1
ATOM 894 C CA . TRP A 1 118 ? 9.528 3.130 8.512 1.00 44.56 118 TRP A CA 1
ATOM 895 C C . TRP A 1 118 ? 9.638 1.646 8.861 1.00 44.56 118 TRP A C 1
ATOM 897 O O . TRP A 1 118 ? 10.526 1.236 9.610 1.00 44.56 118 TRP A O 1
ATOM 907 N N . ALA A 1 119 ? 8.745 0.851 8.266 1.00 39.81 119 ALA A N 1
ATOM 908 C CA . ALA A 1 119 ? 8.872 -0.593 8.221 1.00 39.81 119 ALA A CA 1
ATOM 909 C C . ALA A 1 119 ? 10.163 -0.974 7.481 1.00 39.81 119 ALA A C 1
ATOM 911 O O . ALA A 1 119 ? 10.482 -0.479 6.399 1.00 39.81 119 ALA A O 1
ATOM 912 N N . THR A 1 120 ? 10.913 -1.841 8.144 1.00 39.12 120 THR A N 1
ATOM 913 C CA . THR A 1 120 ? 12.222 -2.391 7.820 1.00 39.12 120 THR A CA 1
ATOM 914 C C . THR A 1 120 ? 12.238 -3.168 6.506 1.00 39.12 120 THR A C 1
ATOM 916 O O . THR A 1 120 ? 11.904 -4.347 6.482 1.00 39.12 120 THR A O 1
ATOM 919 N N . GLN A 1 121 ? 12.757 -2.554 5.445 1.00 40.94 121 GLN A N 1
ATOM 920 C CA . GLN A 1 121 ? 13.606 -3.257 4.481 1.00 40.94 121 GLN A CA 1
ATOM 921 C C . GLN A 1 121 ? 14.848 -2.393 4.243 1.00 40.94 121 GLN A C 1
ATOM 923 O O . GLN A 1 121 ? 14.814 -1.388 3.540 1.00 40.94 121 GLN A O 1
ATOM 928 N N . GLN A 1 122 ? 15.936 -2.760 4.925 1.00 39.00 122 GLN A N 1
ATOM 929 C CA . GLN A 1 122 ? 17.244 -2.094 4.868 1.00 39.00 122 GLN A CA 1
ATOM 930 C C . GLN A 1 122 ? 18.027 -2.404 3.577 1.00 39.00 122 GLN A C 1
ATOM 932 O O . GLN A 1 122 ? 19.097 -1.839 3.368 1.00 39.00 122 GLN A O 1
ATOM 937 N N . SER A 1 123 ? 17.497 -3.258 2.696 1.00 49.62 123 SER A N 1
ATOM 938 C CA . SER A 1 123 ? 18.051 -3.481 1.359 1.00 49.62 123 SER A CA 1
ATOM 939 C C . SER A 1 123 ? 17.350 -2.591 0.347 1.00 49.62 123 SER A C 1
ATOM 941 O O . SER A 1 123 ? 16.125 -2.527 0.327 1.00 49.62 123 SER A O 1
ATOM 943 N N . LEU A 1 124 ? 18.133 -1.930 -0.509 1.00 57.09 124 LEU A N 1
ATOM 944 C CA . LEU A 1 124 ? 17.640 -1.263 -1.713 1.00 57.09 124 LEU A CA 1
ATOM 945 C C . LEU A 1 124 ? 16.954 -2.318 -2.594 1.00 57.09 124 LEU A C 1
ATOM 947 O O . LEU A 1 124 ? 17.654 -3.182 -3.129 1.00 57.09 124 LEU A O 1
ATOM 951 N N . PRO A 1 125 ? 15.616 -2.310 -2.720 1.00 65.50 125 PRO A N 1
ATOM 952 C CA . PRO A 1 125 ? 14.957 -3.273 -3.579 1.00 65.50 125 PRO A CA 1
ATOM 953 C C . PRO A 1 125 ? 15.294 -2.951 -5.032 1.00 65.50 125 PRO A C 1
ATOM 955 O O . PRO A 1 125 ? 15.388 -1.784 -5.414 1.00 65.50 125 PRO A O 1
ATOM 958 N N . THR A 1 126 ? 15.481 -3.993 -5.837 1.00 79.50 126 THR A N 1
ATOM 959 C CA . THR A 1 126 ? 15.572 -3.834 -7.290 1.00 79.50 126 THR A CA 1
ATOM 960 C C . THR A 1 126 ? 14.151 -3.816 -7.835 1.00 79.50 126 THR A C 1
ATOM 962 O O . THR A 1 126 ? 13.436 -4.809 -7.711 1.00 79.50 126 THR A O 1
ATOM 965 N N . TYR A 1 127 ? 13.727 -2.682 -8.386 1.00 85.56 127 TYR A N 1
ATOM 966 C CA . TYR A 1 127 ? 12.408 -2.531 -8.996 1.00 85.56 127 TYR A CA 1
ATOM 967 C C . TYR A 1 127 ? 12.415 -3.106 -10.408 1.00 85.56 127 TYR A C 1
ATOM 969 O O . TYR A 1 127 ? 13.359 -2.881 -11.169 1.00 85.56 127 TYR A O 1
ATOM 977 N N . HIS A 1 128 ? 11.330 -3.773 -10.782 1.00 89.31 128 HIS A N 1
ATOM 978 C CA . HIS A 1 128 ? 11.119 -4.309 -12.118 1.00 89.31 128 HIS A CA 1
ATOM 979 C C . HIS A 1 128 ? 9.882 -3.697 -12.774 1.00 89.31 128 HIS A C 1
ATOM 981 O O . HIS A 1 128 ? 8.978 -3.158 -12.129 1.00 89.31 128 HIS A O 1
ATOM 987 N N . ALA A 1 129 ? 9.838 -3.785 -14.103 1.00 89.25 129 ALA A N 1
ATOM 988 C CA . ALA A 1 129 ? 8.650 -3.411 -14.849 1.00 89.25 129 ALA A CA 1
ATOM 989 C C . ALA A 1 129 ? 7.462 -4.302 -14.438 1.00 89.25 129 ALA A C 1
ATOM 991 O O . ALA A 1 129 ? 7.562 -5.526 -14.352 1.00 89.25 129 ALA A O 1
ATOM 992 N N . GLY A 1 130 ? 6.321 -3.667 -14.208 1.00 87.81 130 GLY A N 1
ATOM 993 C CA . GLY A 1 130 ? 5.085 -4.294 -13.765 1.00 87.81 130 GLY A CA 1
ATOM 994 C C . GLY A 1 130 ? 4.952 -4.432 -12.249 1.00 87.81 130 GLY A C 1
ATOM 995 O O . GLY A 1 130 ? 3.855 -4.762 -11.796 1.00 87.81 130 GLY A O 1
ATOM 996 N N . ASP A 1 131 ? 6.015 -4.203 -11.473 1.00 89.38 131 ASP A N 1
ATOM 997 C CA . ASP A 1 131 ? 5.940 -4.267 -10.014 1.00 89.38 131 ASP A CA 1
ATOM 998 C C . ASP A 1 131 ? 4.892 -3.285 -9.490 1.00 89.38 131 ASP A C 1
ATOM 1000 O O . ASP A 1 131 ? 4.670 -2.214 -10.061 1.00 89.38 131 ASP A O 1
ATOM 1004 N N . VAL A 1 132 ? 4.233 -3.653 -8.396 1.00 90.12 132 VAL A N 1
ATOM 1005 C CA . VAL A 1 132 ? 3.241 -2.801 -7.740 1.00 90.12 132 VAL A CA 1
ATOM 1006 C C . VAL A 1 132 ? 3.735 -2.462 -6.345 1.00 90.12 132 VAL A C 1
ATOM 1008 O O . VAL A 1 132 ? 3.955 -3.345 -5.520 1.00 90.12 132 VAL A O 1
ATOM 1011 N N . ILE A 1 133 ? 3.894 -1.172 -6.069 1.00 88.38 133 ILE A N 1
ATOM 1012 C CA . ILE A 1 133 ? 4.238 -0.674 -4.741 1.00 88.38 133 ILE A CA 1
ATOM 1013 C C . ILE A 1 133 ? 2.943 -0.535 -3.951 1.00 88.38 133 ILE A C 1
ATOM 1015 O O . ILE A 1 133 ? 2.017 0.159 -4.382 1.00 88.38 133 ILE A O 1
ATOM 1019 N N . ILE A 1 134 ? 2.892 -1.168 -2.782 1.00 88.31 134 ILE A N 1
ATOM 1020 C CA . ILE A 1 134 ? 1.766 -1.054 -1.863 1.00 88.31 134 ILE A CA 1
ATOM 1021 C C . ILE A 1 134 ? 2.239 -0.508 -0.521 1.00 88.31 134 ILE A C 1
ATOM 1023 O O . ILE A 1 134 ? 3.316 -0.846 -0.027 1.00 88.31 134 ILE A O 1
ATOM 1027 N N . SER A 1 135 ? 1.418 0.337 0.082 1.00 85.38 135 SER A N 1
ATOM 1028 C CA . SER A 1 135 ? 1.623 0.835 1.434 1.00 85.38 135 SER A CA 1
ATOM 1029 C C . SER A 1 135 ? 0.282 0.946 2.125 1.00 85.38 135 SER A C 1
ATOM 1031 O O . SER A 1 135 ? -0.671 1.463 1.548 1.00 85.38 135 SER A O 1
ATOM 1033 N N . VAL A 1 136 ? 0.197 0.443 3.347 1.00 85.88 136 VAL A N 1
ATOM 1034 C CA . VAL A 1 136 ? -0.970 0.635 4.197 1.00 85.88 136 VAL A CA 1
ATOM 1035 C C . VAL A 1 136 ? -0.515 1.312 5.474 1.00 85.88 136 VAL A C 1
ATOM 1037 O O . VAL A 1 136 ? 0.506 0.962 6.063 1.00 85.88 136 VAL A O 1
ATOM 1040 N N . GLU A 1 137 ? -1.278 2.308 5.880 1.00 83.31 137 GLU A N 1
ATOM 1041 C CA . GLU A 1 137 ? -1.107 3.067 7.103 1.00 83.31 137 GLU A CA 1
ATOM 1042 C C . GLU A 1 137 ? -2.395 2.949 7.911 1.00 83.31 137 GLU A C 1
ATOM 1044 O O . GLU A 1 137 ? -3.478 3.175 7.384 1.00 83.31 137 GLU A O 1
ATOM 1049 N N . GLY A 1 138 ? -2.285 2.586 9.181 1.00 81.94 138 GLY A N 1
ATOM 1050 C CA . GLY A 1 138 ? -3.379 2.564 10.136 1.00 81.94 138 GLY A CA 1
ATOM 1051 C C . GLY A 1 138 ? -3.194 3.649 11.182 1.00 81.94 138 GLY A C 1
ATOM 1052 O O . GLY A 1 138 ? -2.103 3.828 11.722 1.00 81.94 138 GLY A O 1
ATOM 1053 N N . GLU A 1 139 ? -4.276 4.351 11.485 1.00 80.88 139 GLU A N 1
ATOM 1054 C CA . GLU A 1 139 ? -4.336 5.408 12.487 1.00 80.88 139 GLU A CA 1
ATOM 1055 C C . GLU A 1 139 ? -5.553 5.173 13.388 1.00 80.88 139 GLU A C 1
ATOM 1057 O O . GLU A 1 139 ? -6.658 4.883 12.915 1.00 80.88 139 GLU A O 1
ATOM 1062 N N . VAL A 1 140 ? -5.349 5.273 14.701 1.00 77.56 140 VAL A N 1
ATOM 1063 C CA . VAL A 1 140 ? -6.409 5.170 15.711 1.00 77.56 140 VAL A CA 1
ATOM 1064 C C . VAL A 1 140 ? -6.266 6.343 16.671 1.00 77.56 140 VAL A C 1
ATOM 1066 O O . VAL A 1 140 ? -5.175 6.640 17.152 1.00 77.56 140 VAL A O 1
ATOM 1069 N N . SER A 1 141 ? -7.378 7.016 16.969 1.00 72.88 141 SER A N 1
ATOM 1070 C CA . SER A 1 141 ? -7.374 8.150 17.893 1.00 72.88 141 SER A CA 1
ATOM 1071 C C . SER A 1 141 ? -7.569 7.689 19.345 1.00 72.88 141 SER A C 1
ATOM 1073 O O . SER A 1 141 ? -8.647 7.223 19.733 1.00 72.88 141 SER A O 1
ATOM 1075 N N . GLY A 1 142 ? -6.516 7.849 20.155 1.00 65.38 142 GLY A N 1
ATOM 1076 C CA . GLY A 1 142 ? -6.487 7.596 21.603 1.00 65.38 142 GLY A CA 1
ATOM 1077 C C . GLY A 1 142 ? -6.449 6.116 22.024 1.00 65.38 142 GLY A C 1
ATOM 1078 O O . GLY A 1 142 ? -6.676 5.219 21.221 1.00 65.38 142 GLY A O 1
ATOM 1079 N N . GLY A 1 143 ? -6.193 5.868 23.317 1.00 61.38 143 GLY A N 1
ATOM 1080 C CA . GLY A 1 143 ? -6.060 4.524 23.909 1.00 61.38 143 GLY A CA 1
ATOM 1081 C C . GLY A 1 143 ? -4.628 4.188 24.359 1.00 61.38 143 GLY A C 1
ATOM 1082 O O . GLY A 1 143 ? -3.711 4.989 24.169 1.00 61.38 143 GLY A O 1
ATOM 1083 N N . ILE A 1 144 ? -4.451 3.009 24.972 1.00 56.66 144 ILE A N 1
ATOM 1084 C CA . ILE A 1 144 ? -3.147 2.429 25.344 1.00 56.66 144 ILE A CA 1
ATOM 1085 C C . ILE A 1 144 ? -2.793 1.387 24.2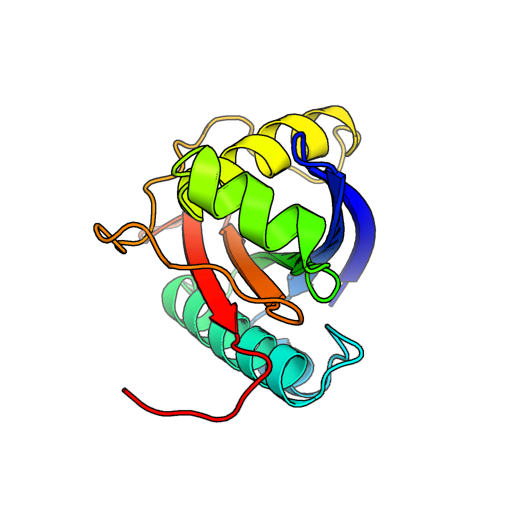74 1.00 56.66 144 ILE A C 1
ATOM 1087 O O . ILE A 1 144 ? -3.380 0.311 24.240 1.00 56.66 144 ILE A O 1
ATOM 1091 N N . GLY A 1 145 ? -1.881 1.735 23.365 1.00 62.50 145 GLY A N 1
ATOM 1092 C CA . GLY A 1 145 ? -1.500 0.916 22.211 1.00 62.50 145 GLY A CA 1
ATOM 1093 C C . GLY A 1 145 ? -0.865 1.760 21.097 1.00 62.50 145 GLY A C 1
ATOM 1094 O O . GLY A 1 145 ? -0.802 2.987 21.227 1.00 62.50 145 GLY A O 1
ATOM 1095 N N . PRO A 1 146 ? -0.361 1.140 20.014 1.00 63.31 146 PRO A N 1
ATOM 1096 C CA . PRO A 1 146 ? 0.128 1.880 18.854 1.00 63.31 146 PRO A CA 1
ATOM 1097 C C . PRO A 1 146 ? -1.011 2.708 18.240 1.00 63.31 146 PRO A C 1
ATOM 1099 O O . PRO A 1 146 ? -2.053 2.172 17.883 1.00 63.31 146 PRO A O 1
ATOM 1102 N N . GLN A 1 147 ? -0.813 4.026 18.140 1.00 73.50 147 GLN A N 1
ATOM 1103 C CA . GLN A 1 147 ? -1.786 4.970 17.555 1.00 73.50 147 GLN A CA 1
ATOM 1104 C C . GLN A 1 147 ? -1.547 5.220 16.060 1.00 73.50 147 GLN A C 1
ATOM 1106 O O . GLN A 1 147 ? -2.406 5.762 15.367 1.00 73.50 147 GLN A O 1
ATOM 1111 N N . HIS A 1 148 ? -0.408 4.749 15.549 1.00 75.81 148 HIS A N 1
ATOM 1112 C CA . HIS A 1 148 ? -0.034 4.805 14.144 1.00 75.81 148 HIS A CA 1
ATOM 1113 C C . HIS A 1 148 ? 0.807 3.578 13.773 1.00 75.81 148 HIS A C 1
ATOM 1115 O O . HIS A 1 148 ? 1.698 3.187 14.532 1.00 75.81 148 HIS A O 1
ATOM 1121 N N . SER A 1 149 ? 0.539 2.964 12.621 1.00 76.62 149 SER A N 1
ATOM 1122 C CA . SER A 1 149 ? 1.354 1.875 12.071 1.00 76.62 149 SER A CA 1
ATOM 1123 C C . SER A 1 149 ? 1.366 1.941 10.551 1.00 76.62 149 SER A C 1
ATOM 1125 O O . SER A 1 149 ? 0.332 2.166 9.937 1.00 76.62 149 SER A O 1
ATOM 1127 N N . VAL A 1 150 ? 2.526 1.726 9.934 1.00 78.50 150 VAL A N 1
ATOM 1128 C CA . VAL A 1 150 ? 2.683 1.719 8.476 1.00 78.50 150 VAL A CA 1
ATOM 1129 C C . VAL A 1 150 ? 3.428 0.464 8.073 1.00 78.50 150 VAL A C 1
ATOM 1131 O O . VAL A 1 150 ? 4.466 0.152 8.651 1.00 78.50 150 VAL A O 1
ATOM 1134 N N . THR A 1 151 ? 2.935 -0.229 7.052 1.00 80.94 151 THR A N 1
ATOM 1135 C CA . THR A 1 151 ? 3.652 -1.332 6.406 1.00 80.94 151 THR A CA 1
ATOM 1136 C C . THR A 1 151 ? 3.627 -1.117 4.903 1.00 80.94 151 THR A C 1
ATOM 1138 O O . THR A 1 151 ? 2.654 -0.614 4.349 1.00 80.94 151 THR A O 1
ATOM 1141 N N . SER A 1 152 ? 4.735 -1.407 4.228 1.00 81.38 152 SER A N 1
ATOM 1142 C CA . SER A 1 152 ? 4.866 -1.235 2.780 1.00 81.38 152 SER A CA 1
ATOM 1143 C C . SER A 1 152 ? 5.612 -2.417 2.189 1.00 81.38 152 SER A C 1
ATOM 1145 O O . SER A 1 152 ? 6.513 -2.950 2.832 1.00 81.38 152 SER A O 1
ATOM 1147 N N . GLN A 1 153 ? 5.253 -2.807 0.972 1.00 84.69 153 GLN A N 1
ATOM 1148 C CA . GLN A 1 153 ? 5.926 -3.881 0.249 1.00 84.69 153 GLN A CA 1
ATOM 1149 C C . GLN A 1 153 ? 5.821 -3.670 -1.261 1.00 84.69 153 GLN A C 1
ATOM 1151 O O . GLN A 1 153 ? 4.989 -2.900 -1.749 1.00 84.69 153 GLN A O 1
ATOM 1156 N N . ILE A 1 154 ? 6.670 -4.373 -2.002 1.00 86.44 154 ILE A N 1
ATOM 1157 C CA . ILE A 1 154 ? 6.566 -4.488 -3.454 1.00 86.44 154 ILE A CA 1
ATOM 1158 C C . ILE A 1 154 ? 5.910 -5.828 -3.749 1.00 86.44 154 ILE A C 1
ATOM 1160 O O . ILE A 1 154 ? 6.312 -6.853 -3.204 1.00 86.44 154 ILE A O 1
ATOM 1164 N N . VAL A 1 155 ? 4.905 -5.817 -4.615 1.00 87.75 155 VAL A N 1
ATOM 1165 C CA . VAL A 1 155 ? 4.307 -7.019 -5.184 1.00 87.75 155 VAL A CA 1
ATOM 1166 C C . VAL A 1 155 ? 4.926 -7.221 -6.566 1.00 87.75 155 VAL A C 1
ATOM 1168 O O . VAL A 1 155 ? 4.615 -6.442 -7.472 1.00 87.75 155 VAL A O 1
ATOM 1171 N N . PRO A 1 156 ? 5.781 -8.244 -6.751 1.00 84.50 156 PRO A N 1
ATOM 1172 C CA . PRO A 1 156 ? 6.427 -8.484 -8.034 1.00 84.50 156 PRO A CA 1
ATOM 1173 C C . PRO A 1 156 ? 5.416 -8.866 -9.116 1.00 84.50 156 PRO A C 1
ATOM 1175 O O . PRO A 1 156 ? 4.482 -9.641 -8.846 1.00 84.50 156 PRO A O 1
ATOM 1178 N N . SER A 1 157 ? 5.613 -8.362 -10.335 1.00 75.12 157 SER A N 1
ATOM 1179 C CA . SER A 1 157 ? 4.784 -8.727 -11.498 1.00 75.12 157 SER A CA 1
ATOM 1180 C C . SER A 1 157 ? 4.976 -10.180 -11.919 1.00 75.12 157 SER A C 1
ATOM 1182 O O . SER A 1 157 ? 4.011 -10.862 -12.268 1.00 75.12 157 SER A O 1
ATOM 1184 N N . VAL A 1 158 ? 6.211 -10.667 -11.820 1.00 56.81 158 VAL A N 1
ATOM 1185 C CA . VAL A 1 158 ? 6.587 -12.048 -12.100 1.00 56.81 158 VAL A CA 1
ATOM 1186 C C . VAL A 1 158 ? 6.439 -12.852 -10.811 1.00 56.81 158 VAL A C 1
ATOM 1188 O O . VAL A 1 158 ? 6.863 -12.436 -9.733 1.00 56.81 158 VAL A O 1
ATOM 1191 N N . GLY A 1 159 ? 5.755 -13.990 -10.880 1.00 47.97 159 GLY A N 1
ATOM 1192 C CA . GLY A 1 159 ? 5.821 -14.978 -9.813 1.00 47.97 159 GLY A CA 1
ATOM 1193 C C . GLY A 1 159 ? 7.190 -15.635 -9.850 1.00 47.97 159 GLY A C 1
ATOM 1194 O O . GLY A 1 159 ? 7.316 -16.683 -10.464 1.00 47.97 159 GLY A O 1
ATOM 1195 N N . GLU A 1 160 ? 8.198 -15.026 -9.236 1.00 35.31 160 GLU A N 1
ATOM 1196 C CA . GLU A 1 160 ? 9.480 -15.693 -9.040 1.00 35.31 160 GLU A CA 1
ATOM 1197 C C . GLU A 1 160 ? 9.888 -15.593 -7.567 1.00 35.31 160 GLU A C 1
ATOM 1199 O O . GLU A 1 160 ? 9.965 -14.484 -7.026 1.00 35.31 160 GLU A O 1
ATOM 1204 N N . PRO A 1 161 ? 10.060 -16.738 -6.884 1.00 39.59 161 PRO A N 1
ATOM 1205 C CA . PRO A 1 161 ? 10.749 -16.781 -5.610 1.00 39.59 161 PRO A CA 1
ATOM 1206 C C . PRO A 1 161 ? 12.245 -16.565 -5.866 1.00 39.59 161 PRO A C 1
ATOM 1208 O O . PRO A 1 161 ? 12.791 -17.088 -6.837 1.00 39.59 161 PRO A O 1
ATOM 1211 N N . ALA A 1 162 ? 12.899 -15.825 -4.979 1.00 34.44 162 ALA A N 1
ATOM 1212 C CA . ALA A 1 162 ? 14.332 -15.956 -4.750 1.00 34.44 162 ALA A CA 1
ATOM 1213 C C . ALA A 1 162 ? 14.522 -16.498 -3.334 1.00 34.44 162 ALA A C 1
ATOM 1215 O O . ALA A 1 162 ? 13.829 -15.977 -2.426 1.00 34.44 162 ALA A O 1
#

Foldseek 3Di:
DDWDWDWDAFPLRWIKIKIKDKDWPVCLVVLCVDDRDPDPLVSNVQSVVQSVQCVQQDDDGFIKIKIKIKTFFDAQVSLVVCVVVLPALCNRVVRRVVRCVVVDDDPPPPPPDDDCPDDDDPDSDRGHGGKMKIKMKMATPDDDHDRIDMDIDIDDPDPDDD